Protein AF-A0A1D6M1D5-F1 (afdb_monomer_lite)

Foldseek 3Di:
DDDDDDDDDDDDDDDDDDDDPPLVPPPDPQQPDDADLVRDPVCSSPVPVDVPVVVVVVCVCPCLQVDPAAEDCDDCVVRVSVQVVCCVPRVYDYPDVPQQCCVVVDPPCVPSNDDPDDPDDPPVPVVVVVVVVVVVVVVVVVVVVVD

Organism: Zea mays (NCBI:txid4577)

Secondary structure (DSSP, 8-state):
------------------SSSTTTSSSSSSSSS---TTTS-HHHH-GGG-HHHHHHHHHTTTTGGG-S-EEESS-GGGSHHHHHHHHHHH-EEE----S-GGGTT-TTSTT--S-S--S---HHHHHHHHHHHHHHHHHHHHHHHH-

Sequence (147 aa):
MRRRRRLRGGVGRTAGTAGGERGRAVCTRAVGCRARPDDVPSFAAKPDWCPVFLRASLRQFEGLEDAADVLVNSFHEIEPKEADYMALTWHAKTIGPTLPSFYLDDDCLPLNKTYGFNLFNSIRGAWQWIVQFWQTIHLGCEVKRRT

Radius of gyration: 26.92 Å; chains: 1; bounding box: 34×89×63 Å

Structure (mmCIF, N/CA/C/O backbone):
data_AF-A0A1D6M1D5-F1
#
_entry.id   AF-A0A1D6M1D5-F1
#
loop_
_atom_site.group_PDB
_atom_site.id
_atom_site.type_symbol
_atom_site.label_atom_id
_atom_site.label_alt_id
_atom_site.label_comp_id
_atom_site.label_asym_id
_atom_site.label_entity_id
_atom_site.label_seq_id
_atom_site.pdbx_PDB_ins_code
_atom_site.Cartn_x
_atom_site.Cartn_y
_atom_site.Cartn_z
_atom_site.occupancy
_atom_site.B_iso_or_equiv
_atom_site.auth_seq_id
_atom_site.auth_comp_id
_atom_site.auth_asym_id
_atom_site.auth_atom_id
_atom_site.pdbx_PDB_model_num
ATOM 1 N N . MET A 1 1 ? -12.045 -39.842 -22.064 1.00 38.25 1 MET A N 1
ATOM 2 C CA . MET A 1 1 ? -11.897 -40.376 -23.439 1.00 38.25 1 MET A CA 1
ATOM 3 C C . MET A 1 1 ? -12.751 -39.559 -24.414 1.00 38.25 1 MET A C 1
ATOM 5 O O . MET A 1 1 ? -13.902 -39.897 -24.619 1.00 38.25 1 MET A O 1
ATOM 9 N N . ARG A 1 2 ? -12.226 -38.469 -24.992 1.00 38.31 2 ARG A N 1
ATOM 10 C CA . ARG A 1 2 ? -12.763 -37.805 -26.201 1.00 38.31 2 ARG A CA 1
ATOM 11 C C . ARG A 1 2 ? -11.602 -37.134 -26.950 1.00 38.31 2 ARG A C 1
ATOM 13 O O . ARG A 1 2 ? -10.612 -36.737 -26.346 1.00 38.31 2 ARG A O 1
ATOM 20 N N . ARG A 1 3 ? -11.679 -37.204 -28.278 1.00 34.31 3 ARG A N 1
ATOM 21 C CA . ARG A 1 3 ? -10.569 -37.342 -29.236 1.00 34.31 3 ARG A CA 1
ATOM 22 C C . ARG A 1 3 ? -9.720 -36.079 -29.438 1.00 34.31 3 ARG A C 1
ATOM 24 O O . ARG A 1 3 ? -10.245 -35.000 -29.680 1.00 34.31 3 ARG A O 1
ATOM 31 N N . ARG A 1 4 ? -8.395 -36.281 -29.468 1.00 32.72 4 ARG A N 1
ATOM 32 C CA . ARG A 1 4 ? -7.383 -35.339 -29.973 1.00 32.72 4 ARG A CA 1
ATOM 33 C C . ARG A 1 4 ? -7.493 -35.217 -31.499 1.00 32.72 4 ARG A C 1
ATOM 35 O O . ARG A 1 4 ? -7.467 -36.237 -32.186 1.00 32.72 4 ARG A O 1
ATOM 42 N N . ARG A 1 5 ? -7.520 -33.995 -32.036 1.00 38.00 5 ARG A N 1
ATOM 43 C CA . ARG A 1 5 ? -7.150 -33.728 -33.435 1.00 38.00 5 ARG A CA 1
ATOM 44 C C . ARG A 1 5 ? -5.691 -33.273 -33.466 1.00 38.00 5 ARG A C 1
ATOM 46 O O . ARG A 1 5 ? -5.358 -32.213 -32.952 1.00 38.00 5 ARG A O 1
ATOM 53 N N . ARG A 1 6 ? -4.824 -34.119 -34.031 1.00 31.27 6 ARG A N 1
ATOM 54 C CA . ARG A 1 6 ? -3.475 -33.752 -34.482 1.00 31.27 6 ARG A CA 1
ATOM 55 C C . ARG A 1 6 ? -3.621 -32.946 -35.770 1.00 31.27 6 ARG A C 1
ATOM 57 O O . ARG A 1 6 ? -4.219 -33.450 -36.715 1.00 31.27 6 ARG A O 1
ATOM 64 N N . LEU A 1 7 ? -3.015 -31.768 -35.825 1.00 34.50 7 LEU A N 1
ATOM 65 C CA . LEU A 1 7 ? -2.606 -31.154 -37.083 1.00 34.50 7 LEU A CA 1
ATOM 66 C C . LEU A 1 7 ? -1.078 -31.132 -37.113 1.00 34.50 7 LEU A C 1
ATOM 68 O O . LEU A 1 7 ? -0.419 -30.786 -36.135 1.00 34.50 7 LEU A O 1
ATOM 72 N N . ARG A 1 8 ? -0.549 -31.638 -38.225 1.00 31.14 8 ARG A N 1
ATOM 73 C CA . ARG A 1 8 ? 0.864 -31.794 -38.563 1.00 31.14 8 ARG A CA 1
ATOM 74 C C . ARG A 1 8 ? 1.174 -30.738 -39.627 1.00 31.14 8 ARG A C 1
ATOM 76 O O . ARG A 1 8 ? 0.387 -30.597 -40.556 1.00 31.14 8 ARG A O 1
ATOM 83 N N . GLY A 1 9 ? 2.322 -30.077 -39.513 1.00 30.17 9 GLY A N 1
ATOM 84 C CA . GLY A 1 9 ? 2.856 -29.126 -40.496 1.00 30.17 9 GLY A CA 1
ATOM 85 C C . GLY A 1 9 ? 3.262 -27.826 -39.803 1.00 30.17 9 GLY A C 1
ATOM 86 O O . GLY A 1 9 ? 2.493 -27.299 -39.016 1.00 30.17 9 GLY A O 1
ATOM 87 N N . GLY A 1 10 ? 4.453 -27.270 -39.964 1.00 28.44 10 GLY A N 1
ATOM 88 C CA . GLY A 1 10 ? 5.653 -27.658 -40.692 1.00 28.44 10 GLY A CA 1
ATOM 89 C C . GLY A 1 10 ? 6.796 -26.787 -40.157 1.00 28.44 10 GLY A C 1
ATOM 90 O O . GLY A 1 10 ? 6.562 -25.731 -39.573 1.00 28.44 10 GLY A O 1
ATOM 91 N N . VAL A 1 11 ? 8.026 -27.271 -40.293 1.00 33.47 11 VAL A N 1
ATOM 92 C CA . VAL A 1 11 ? 9.246 -26.583 -39.859 1.00 33.47 11 VAL A CA 1
ATOM 93 C C . VAL A 1 11 ? 9.495 -25.373 -40.759 1.00 33.47 11 VAL A C 1
ATOM 95 O O . VAL A 1 11 ? 9.690 -25.529 -41.959 1.00 33.47 11 VAL A O 1
ATOM 98 N N . GLY A 1 12 ? 9.533 -24.184 -40.161 1.00 28.95 12 GLY A N 1
ATOM 99 C CA . GLY A 1 12 ? 10.074 -22.964 -40.753 1.00 28.95 12 GLY A CA 1
ATOM 100 C C . GLY A 1 12 ? 10.981 -22.291 -39.729 1.00 28.95 12 GLY A C 1
ATOM 101 O O . GLY A 1 12 ? 10.509 -21.766 -38.726 1.00 28.95 12 GLY A O 1
ATOM 102 N N . ARG A 1 13 ? 12.296 -22.370 -39.947 1.00 31.80 13 ARG A N 1
ATOM 103 C CA . ARG A 1 13 ? 13.301 -21.594 -39.215 1.00 31.80 13 ARG A CA 1
ATOM 104 C C . ARG A 1 13 ? 13.291 -20.170 -39.769 1.00 31.80 13 ARG A C 1
ATOM 106 O O . ARG A 1 13 ? 13.661 -19.981 -40.921 1.00 31.80 13 ARG A O 1
ATOM 113 N N . THR A 1 14 ? 12.988 -19.187 -38.931 1.00 31.50 14 THR A N 1
ATOM 114 C CA . THR A 1 14 ? 13.442 -17.805 -39.127 1.00 31.50 14 THR A CA 1
ATOM 115 C C . THR A 1 14 ? 13.993 -17.297 -37.805 1.00 31.50 14 THR A C 1
ATOM 117 O O . THR A 1 14 ? 13.269 -17.174 -36.819 1.00 31.50 14 THR A O 1
ATOM 120 N N . ALA A 1 15 ? 15.305 -17.077 -37.789 1.00 34.84 15 ALA A N 1
ATOM 121 C CA . ALA A 1 15 ? 15.999 -16.360 -36.736 1.00 34.84 15 ALA A CA 1
ATOM 122 C C . ALA A 1 15 ? 15.530 -14.898 -36.727 1.00 34.84 15 ALA A C 1
ATOM 124 O O . ALA A 1 15 ? 15.411 -14.283 -37.784 1.00 34.84 15 ALA A O 1
ATOM 125 N N . GLY A 1 16 ? 15.263 -14.359 -35.541 1.00 28.52 16 GLY A N 1
ATOM 126 C CA . GLY A 1 16 ? 14.823 -12.980 -35.357 1.00 28.52 16 GLY A CA 1
ATOM 127 C C . GLY A 1 16 ? 14.666 -12.666 -33.876 1.00 28.52 16 GLY A C 1
ATOM 128 O O . GLY A 1 16 ? 13.610 -12.898 -33.303 1.00 28.52 16 GLY A O 1
ATOM 129 N N . THR A 1 17 ? 15.783 -12.255 -33.278 1.00 30.52 17 THR A N 1
ATOM 130 C CA . THR A 1 17 ? 15.926 -11.365 -32.112 1.00 30.52 17 THR A CA 1
ATOM 131 C C . THR A 1 17 ? 14.787 -11.343 -31.087 1.00 30.52 17 THR A C 1
ATOM 133 O O . THR A 1 17 ? 13.748 -10.705 -31.239 1.00 30.52 17 THR A O 1
ATOM 136 N N . ALA A 1 18 ? 15.064 -12.028 -29.980 1.00 33.69 18 ALA A N 1
ATOM 137 C CA . ALA A 1 18 ? 14.277 -12.062 -28.767 1.00 33.69 18 ALA A CA 1
ATOM 138 C C . ALA A 1 18 ? 14.275 -10.719 -28.017 1.00 33.69 18 ALA A C 1
ATOM 140 O O . ALA A 1 18 ? 15.286 -10.029 -27.951 1.00 33.69 18 ALA A O 1
ATOM 141 N N . GLY A 1 19 ? 13.149 -10.456 -27.348 1.00 32.38 19 GLY A N 1
ATOM 142 C CA . GLY A 1 19 ? 13.140 -9.832 -26.023 1.00 32.38 19 GLY A CA 1
ATOM 143 C C . GLY A 1 19 ? 13.348 -8.321 -25.980 1.00 32.38 19 GLY A C 1
ATOM 144 O O . GLY A 1 19 ? 14.385 -7.859 -25.530 1.00 32.38 19 GLY A O 1
ATOM 145 N N . GLY A 1 20 ? 12.334 -7.540 -26.356 1.00 33.88 20 GLY A N 1
ATOM 146 C CA . GLY A 1 20 ? 12.353 -6.094 -26.089 1.00 33.88 20 GLY A CA 1
ATOM 147 C C . GLY A 1 20 ? 10.981 -5.434 -25.984 1.00 33.88 20 GLY A C 1
ATOM 148 O O . GLY A 1 20 ? 10.787 -4.527 -25.183 1.00 33.88 20 GLY A O 1
ATOM 149 N N . GLU A 1 21 ? 9.985 -5.909 -26.733 1.00 31.61 21 GLU A N 1
ATOM 150 C CA . GLU A 1 21 ? 8.748 -5.130 -26.911 1.00 31.61 21 GLU A CA 1
ATOM 151 C C . GLU A 1 21 ? 7.589 -5.511 -25.983 1.00 31.61 21 GLU A C 1
ATOM 153 O O . GLU A 1 21 ? 6.643 -4.740 -25.833 1.00 31.61 21 GLU A O 1
ATOM 158 N N . ARG A 1 22 ? 7.656 -6.652 -25.286 1.00 32.88 22 ARG A N 1
ATOM 159 C CA . ARG A 1 22 ? 6.554 -7.088 -24.407 1.00 32.88 22 ARG A CA 1
ATOM 160 C C . ARG A 1 22 ? 6.467 -6.325 -23.081 1.00 32.88 22 ARG A C 1
ATOM 162 O O . ARG A 1 22 ? 5.392 -6.280 -22.496 1.00 32.88 22 ARG A O 1
ATOM 169 N N . GLY A 1 23 ? 7.549 -5.681 -22.638 1.00 34.09 23 GLY A N 1
ATOM 170 C CA . GLY A 1 23 ? 7.569 -4.905 -21.389 1.00 34.09 23 GLY A CA 1
ATOM 171 C C . GLY A 1 23 ? 6.938 -3.512 -21.496 1.00 34.09 23 GLY A C 1
ATOM 172 O O . GLY A 1 23 ? 6.492 -2.965 -20.495 1.00 34.09 23 GLY A O 1
ATOM 173 N N . ARG A 1 24 ? 6.850 -2.935 -22.705 1.00 32.31 24 ARG A N 1
ATOM 174 C CA . ARG A 1 24 ? 6.306 -1.577 -22.912 1.00 32.31 24 ARG A CA 1
ATOM 175 C C . ARG A 1 24 ? 4.779 -1.516 -22.983 1.00 32.31 24 ARG A C 1
ATOM 177 O O . ARG A 1 24 ? 4.209 -0.453 -22.760 1.00 32.31 24 ARG A O 1
ATOM 184 N N . ALA A 1 25 ? 4.119 -2.631 -23.292 1.00 30.56 25 ALA A N 1
ATOM 185 C CA . ALA A 1 25 ? 2.680 -2.657 -23.564 1.00 30.56 25 ALA A CA 1
ATOM 186 C C . ALA A 1 25 ? 1.796 -2.861 -22.318 1.00 30.56 25 ALA A C 1
ATOM 188 O O . ALA A 1 25 ? 0.579 -2.720 -22.413 1.00 30.56 25 ALA A O 1
ATOM 189 N N . VAL A 1 26 ? 2.377 -3.178 -21.155 1.00 43.19 26 VAL A N 1
ATOM 190 C CA . VAL A 1 26 ? 1.607 -3.486 -19.935 1.00 43.19 26 VAL A CA 1
ATOM 191 C C . VAL A 1 26 ? 1.063 -2.221 -19.250 1.00 43.19 26 VAL A C 1
ATOM 193 O O . VAL A 1 26 ? -0.009 -2.266 -18.657 1.00 43.19 26 VAL A O 1
ATOM 196 N N . CYS A 1 27 ? 1.717 -1.062 -19.388 1.00 40.91 27 CYS A N 1
ATOM 197 C CA . CYS A 1 27 ? 1.340 0.135 -18.621 1.00 40.91 27 CYS A CA 1
ATOM 198 C C . CYS A 1 27 ? 0.162 0.953 -19.179 1.00 40.91 27 CYS A C 1
ATOM 200 O O . CYS A 1 27 ? -0.347 1.818 -18.477 1.00 40.91 27 CYS A O 1
ATOM 202 N N . THR A 1 28 ? -0.276 0.756 -20.427 1.00 37.66 28 THR A N 1
ATOM 203 C CA . THR A 1 28 ? -1.123 1.771 -21.093 1.00 37.66 28 THR A CA 1
ATOM 204 C C . THR A 1 28 ? -2.630 1.532 -21.028 1.00 37.66 28 THR A C 1
ATOM 206 O O . THR A 1 28 ? -3.375 2.430 -21.411 1.00 37.66 28 THR A O 1
ATOM 209 N N . ARG A 1 29 ? -3.114 0.364 -20.579 1.00 41.03 29 ARG A N 1
ATOM 210 C CA . ARG A 1 29 ? -4.525 -0.017 -20.809 1.00 41.03 29 ARG A CA 1
ATOM 211 C C . ARG A 1 29 ? -5.426 -0.135 -19.575 1.00 41.03 29 ARG A C 1
ATOM 213 O O . ARG A 1 29 ? -6.633 -0.180 -19.767 1.00 41.03 29 ARG A O 1
ATOM 220 N N . ALA A 1 30 ? -4.883 -0.138 -18.355 1.00 48.38 30 ALA A N 1
ATOM 221 C CA . ALA A 1 30 ? -5.681 -0.341 -17.135 1.00 48.38 30 ALA A CA 1
ATOM 222 C C . ALA A 1 30 ? -6.035 0.956 -16.377 1.00 48.38 30 ALA A C 1
ATOM 224 O O . ALA A 1 30 ? -7.093 1.040 -15.771 1.00 48.38 30 ALA A O 1
ATOM 225 N N . VAL A 1 31 ? -5.189 1.989 -16.447 1.00 55.84 31 VAL A N 1
ATOM 226 C CA . VAL A 1 31 ? -5.213 3.103 -15.474 1.00 55.84 31 VAL A CA 1
ATOM 227 C C . VAL A 1 31 ? -5.851 4.398 -16.016 1.00 55.84 31 VAL A C 1
ATOM 229 O O . VAL A 1 31 ? -6.182 5.319 -15.280 1.00 55.84 31 VAL A O 1
ATOM 232 N N . GLY A 1 32 ? -6.107 4.507 -17.323 1.00 56.88 32 GLY A N 1
ATOM 233 C CA . GLY A 1 32 ? -6.754 5.688 -17.926 1.00 56.88 32 GLY A CA 1
ATOM 234 C C . GLY A 1 32 ? -5.917 6.982 -17.918 1.00 56.88 32 GLY A C 1
ATOM 235 O O . GLY A 1 32 ? -6.194 7.876 -18.715 1.00 56.88 32 GLY A O 1
ATOM 236 N N . CYS A 1 33 ? -4.864 7.063 -17.104 1.00 61.38 33 CYS A N 1
ATOM 237 C CA . CYS A 1 33 ? -3.853 8.115 -17.121 1.00 61.38 33 CYS A CA 1
ATOM 238 C C . CYS A 1 33 ? -2.607 7.627 -17.875 1.00 61.38 33 CYS A C 1
ATOM 240 O O . CYS A 1 33 ? -2.066 6.555 -17.601 1.00 61.38 33 CYS A O 1
ATOM 242 N N . ARG A 1 34 ? -2.136 8.408 -18.854 1.00 76.25 34 ARG A N 1
ATOM 243 C CA . ARG A 1 34 ? -0.895 8.106 -19.580 1.00 76.25 34 ARG A CA 1
ATOM 244 C C . ARG A 1 34 ? 0.299 8.516 -18.719 1.00 76.25 34 ARG A C 1
ATOM 246 O O . ARG A 1 34 ? 0.662 9.687 -18.724 1.00 76.25 34 ARG A O 1
ATOM 253 N N . ALA A 1 35 ? 0.920 7.551 -18.049 1.00 78.50 35 ALA A N 1
ATOM 254 C CA . ALA A 1 35 ? 2.154 7.785 -17.307 1.00 78.50 35 ALA A CA 1
ATOM 255 C C . ALA A 1 35 ? 3.304 8.181 -18.255 1.00 78.50 35 ALA A C 1
ATOM 257 O O . ALA A 1 35 ? 3.569 7.511 -19.262 1.00 78.50 35 ALA A O 1
ATOM 258 N N . ARG A 1 36 ? 3.979 9.290 -17.951 1.00 85.94 36 ARG A N 1
ATOM 259 C CA . ARG A 1 36 ? 5.255 9.696 -18.553 1.00 85.94 36 ARG A CA 1
ATOM 260 C C . ARG A 1 36 ? 6.406 8.898 -17.927 1.00 85.94 36 ARG A C 1
ATOM 262 O O . ARG A 1 36 ? 6.223 8.285 -16.879 1.00 85.94 36 ARG A O 1
ATOM 269 N N . PRO A 1 37 ? 7.610 8.919 -18.526 1.00 81.12 37 PRO A N 1
ATOM 270 C CA . PRO A 1 37 ? 8.789 8.301 -17.917 1.00 81.12 37 PRO A CA 1
ATOM 271 C C . PRO A 1 37 ? 9.093 8.796 -16.495 1.00 81.12 37 PRO A C 1
ATOM 273 O O . PRO A 1 37 ? 9.641 8.035 -15.708 1.00 81.12 37 PRO A O 1
ATOM 276 N N . ASP A 1 38 ? 8.710 10.033 -16.171 1.00 87.75 38 ASP A N 1
ATOM 277 C CA . ASP A 1 38 ? 8.881 10.612 -14.833 1.00 87.75 38 ASP A CA 1
ATOM 278 C C . ASP A 1 38 ? 7.729 10.265 -13.867 1.00 87.75 38 ASP A C 1
ATOM 280 O O . ASP A 1 38 ? 7.867 10.462 -12.664 1.00 87.75 38 ASP A O 1
ATOM 284 N N . ASP A 1 39 ? 6.617 9.718 -14.376 1.00 89.44 39 ASP A N 1
ATOM 285 C CA . ASP A 1 39 ? 5.436 9.344 -13.580 1.00 89.44 39 ASP A CA 1
ATOM 286 C C . ASP A 1 39 ? 5.452 7.859 -13.168 1.00 89.44 39 ASP A C 1
ATOM 288 O O . ASP A 1 39 ? 4.621 7.418 -12.375 1.00 89.44 39 ASP A O 1
ATOM 292 N N . VAL A 1 40 ? 6.360 7.054 -13.732 1.00 89.62 40 VAL A N 1
ATOM 293 C CA . VAL A 1 40 ? 6.511 5.634 -13.378 1.00 89.62 40 VAL A CA 1
ATOM 294 C C . VAL A 1 40 ? 7.548 5.462 -12.265 1.00 89.62 40 VAL A C 1
ATOM 296 O O . VAL A 1 40 ? 8.430 6.309 -12.107 1.00 89.62 40 VAL A O 1
ATOM 299 N N . PRO A 1 41 ? 7.518 4.346 -11.511 1.00 88.81 41 PRO A N 1
ATOM 300 C CA . PRO A 1 41 ? 8.550 4.066 -10.522 1.00 88.81 41 PRO A CA 1
ATOM 301 C C . PRO A 1 41 ? 9.955 4.187 -11.124 1.00 88.81 41 PRO A C 1
ATOM 303 O O . PRO A 1 41 ? 10.224 3.686 -12.217 1.00 88.81 41 PRO A O 1
ATOM 306 N N . SER A 1 42 ? 10.875 4.821 -10.401 1.00 88.50 42 SER A N 1
ATOM 307 C CA . SER A 1 42 ? 12.237 5.107 -10.877 1.00 88.50 42 SER A CA 1
ATOM 308 C C . SER A 1 42 ? 12.997 3.855 -11.326 1.00 88.50 42 SER A C 1
ATOM 310 O O . SER A 1 42 ? 13.708 3.885 -12.330 1.00 88.50 42 SER A O 1
ATOM 312 N N . PHE A 1 43 ? 12.789 2.728 -10.640 1.00 87.56 43 PHE A N 1
ATOM 313 C CA . PHE A 1 43 ? 13.345 1.425 -11.014 1.00 87.56 43 PHE A CA 1
ATOM 314 C C . PHE A 1 43 ? 12.686 0.801 -12.259 1.00 87.56 43 PHE A C 1
ATOM 316 O O . PHE A 1 43 ? 13.284 -0.067 -12.884 1.00 87.56 43 PHE A O 1
ATOM 323 N N . ALA A 1 44 ? 11.486 1.239 -12.652 1.00 83.88 44 ALA A N 1
ATOM 324 C CA . ALA A 1 44 ? 10.855 0.866 -13.920 1.00 83.88 44 ALA A CA 1
ATOM 325 C C . ALA A 1 44 ? 11.318 1.775 -15.074 1.00 83.88 44 ALA A C 1
ATOM 327 O O . ALA A 1 44 ? 11.533 1.291 -16.184 1.00 83.88 44 ALA A O 1
ATOM 328 N N . ALA A 1 45 ? 11.526 3.073 -14.815 1.00 88.44 45 ALA A N 1
ATOM 329 C CA . ALA A 1 45 ? 12.094 4.009 -15.791 1.00 88.44 45 ALA A CA 1
ATOM 330 C C . ALA A 1 45 ? 13.571 3.712 -16.105 1.00 88.44 45 ALA A C 1
ATOM 332 O O . ALA A 1 45 ? 14.001 3.845 -17.252 1.00 88.44 45 ALA A O 1
ATOM 333 N N . LYS A 1 46 ? 14.353 3.323 -15.088 1.00 88.94 46 LYS A N 1
ATOM 334 C CA . LYS A 1 46 ? 15.786 2.999 -15.182 1.00 88.94 46 LYS A CA 1
ATOM 335 C C . LYS A 1 46 ? 16.098 1.687 -14.443 1.00 88.94 46 LYS A C 1
ATOM 337 O O . LYS A 1 46 ? 16.580 1.729 -13.309 1.00 88.94 46 LYS A O 1
ATOM 342 N N . PRO A 1 47 ? 15.867 0.526 -15.081 1.00 84.00 47 PRO A N 1
ATOM 343 C CA . PRO A 1 47 ? 16.096 -0.795 -14.48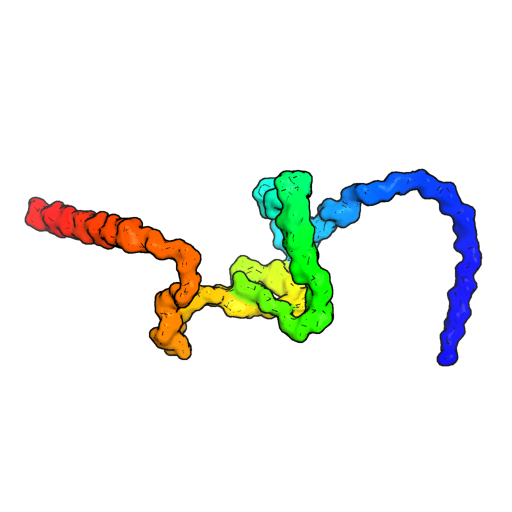2 1.00 84.00 47 PRO A CA 1
ATOM 344 C C . PRO A 1 47 ? 17.511 -1.016 -13.939 1.00 84.00 47 PRO A C 1
ATOM 346 O O . PRO A 1 47 ? 17.686 -1.610 -12.876 1.00 84.00 47 PRO A O 1
ATOM 349 N N . ASP A 1 48 ? 18.516 -0.485 -14.638 1.00 89.00 48 ASP A N 1
ATOM 350 C CA . ASP A 1 48 ? 19.928 -0.676 -14.292 1.00 89.00 48 ASP A CA 1
ATOM 351 C C . ASP A 1 48 ? 20.357 0.113 -13.046 1.00 89.00 48 ASP A C 1
ATOM 353 O O . ASP A 1 48 ? 21.369 -0.210 -12.428 1.00 89.00 48 ASP A O 1
ATOM 357 N N . TRP A 1 49 ? 19.596 1.140 -12.649 1.00 88.75 49 TRP A N 1
ATOM 358 C CA . TRP A 1 49 ? 19.950 1.994 -11.511 1.00 88.75 49 TRP A CA 1
ATOM 359 C C . TRP A 1 49 ? 19.851 1.253 -10.174 1.00 88.75 49 TRP A C 1
ATOM 361 O O . TRP A 1 49 ? 20.696 1.441 -9.300 1.00 88.75 49 TRP A O 1
ATOM 371 N N . CYS A 1 50 ? 18.842 0.392 -10.012 1.00 87.81 50 CYS A N 1
ATOM 372 C CA . CYS A 1 50 ? 18.766 -0.491 -8.856 1.00 87.81 50 CYS A CA 1
ATOM 373 C C . CYS A 1 50 ? 18.064 -1.822 -9.181 1.00 87.81 50 CYS A C 1
ATOM 375 O O . CYS A 1 50 ? 16.864 -1.985 -8.920 1.00 87.81 50 CYS A O 1
ATOM 377 N N . PRO A 1 51 ? 18.808 -2.815 -9.697 1.00 90.75 51 PRO A N 1
ATOM 378 C CA . PRO A 1 51 ? 18.235 -4.095 -10.108 1.00 90.75 51 PRO A CA 1
ATOM 379 C C . PRO A 1 51 ? 17.688 -4.908 -8.927 1.00 90.75 51 PRO A C 1
ATOM 381 O O . PRO A 1 51 ? 16.760 -5.697 -9.099 1.00 90.75 51 PRO A O 1
ATOM 384 N N . VAL A 1 52 ? 18.231 -4.710 -7.719 1.00 93.56 52 VAL A N 1
ATOM 385 C CA . VAL A 1 52 ? 17.765 -5.398 -6.504 1.00 93.56 52 VAL A CA 1
ATOM 386 C C . VAL A 1 52 ? 16.355 -4.943 -6.128 1.00 93.56 52 VAL A C 1
ATOM 388 O O . VAL A 1 52 ? 15.501 -5.796 -5.896 1.00 93.56 52 VAL A O 1
ATOM 391 N N . PHE A 1 53 ? 16.083 -3.631 -6.132 1.00 91.00 53 PHE A N 1
ATOM 392 C CA . PHE A 1 53 ? 14.735 -3.120 -5.865 1.00 91.00 53 PHE A CA 1
ATOM 393 C C . PHE A 1 53 ? 13.756 -3.502 -6.971 1.00 91.00 53 PHE A C 1
ATOM 395 O O . PHE A 1 53 ? 12.671 -3.975 -6.655 1.00 91.00 53 PHE A O 1
ATOM 402 N N . LEU A 1 54 ? 14.142 -3.399 -8.250 1.00 93.12 54 LEU A N 1
ATOM 403 C CA . LEU A 1 54 ? 13.282 -3.851 -9.350 1.00 93.12 54 LEU A CA 1
ATOM 404 C C . LEU A 1 54 ? 12.888 -5.326 -9.182 1.00 93.12 54 LEU A C 1
ATOM 406 O O . LEU A 1 54 ? 11.711 -5.673 -9.268 1.00 93.12 54 LEU A O 1
ATOM 410 N N . ARG A 1 55 ? 13.867 -6.194 -8.905 1.00 94.31 55 ARG A N 1
ATOM 411 C CA . ARG A 1 55 ? 13.623 -7.621 -8.681 1.00 94.31 55 ARG A CA 1
ATOM 412 C C . ARG A 1 55 ? 12.725 -7.856 -7.470 1.00 94.31 55 ARG A C 1
ATOM 414 O O . ARG A 1 55 ? 11.819 -8.675 -7.564 1.00 94.31 55 ARG A O 1
ATOM 421 N N . ALA A 1 56 ? 12.970 -7.173 -6.353 1.00 94.12 56 ALA A N 1
ATOM 422 C CA . ALA A 1 56 ? 12.150 -7.307 -5.152 1.00 94.12 56 ALA A CA 1
ATOM 423 C C . ALA A 1 56 ? 10.693 -6.890 -5.411 1.00 94.12 56 ALA A C 1
ATOM 425 O O . ALA A 1 56 ? 9.790 -7.641 -5.058 1.00 94.12 56 ALA A O 1
ATOM 426 N N . SER A 1 57 ? 10.467 -5.763 -6.095 1.00 93.38 57 SER A N 1
ATOM 427 C CA . SER A 1 57 ? 9.128 -5.267 -6.436 1.00 93.38 57 SER A CA 1
ATOM 428 C C . SER A 1 57 ? 8.366 -6.220 -7.359 1.00 93.38 57 SER A C 1
ATOM 430 O O . SER A 1 57 ? 7.191 -6.480 -7.138 1.00 93.38 57 SER A O 1
ATOM 432 N N . LEU A 1 58 ? 9.022 -6.791 -8.376 1.00 93.75 58 LEU A N 1
ATOM 433 C CA . LEU A 1 58 ? 8.372 -7.755 -9.275 1.00 93.75 58 LEU A CA 1
ATOM 434 C C . LEU A 1 58 ? 8.029 -9.073 -8.568 1.00 93.75 58 LEU A C 1
ATOM 436 O O . LEU A 1 58 ? 6.995 -9.673 -8.848 1.00 93.75 58 LEU A O 1
ATOM 440 N N . ARG A 1 59 ? 8.872 -9.503 -7.625 1.00 96.06 59 ARG A N 1
ATOM 441 C CA . ARG A 1 59 ? 8.671 -10.738 -6.857 1.00 96.06 59 ARG A CA 1
ATOM 442 C C . ARG A 1 5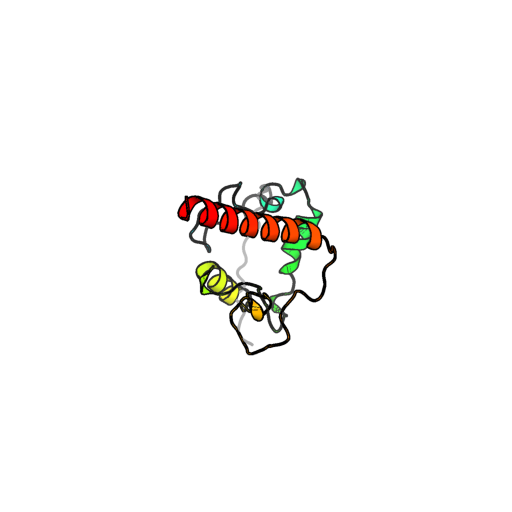9 ? 7.504 -10.690 -5.880 1.00 96.06 59 ARG A C 1
ATOM 444 O O . ARG A 1 59 ? 7.055 -11.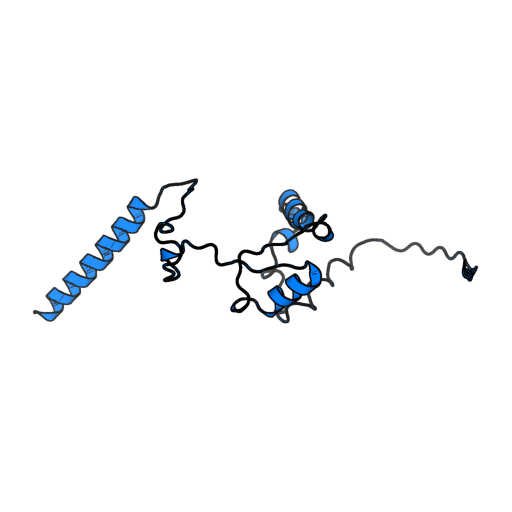746 -5.461 1.00 96.06 59 ARG A O 1
ATOM 451 N N . GLN A 1 60 ? 6.988 -9.507 -5.546 1.00 95.00 60 GLN A N 1
ATOM 452 C CA . GLN A 1 60 ? 5.786 -9.378 -4.712 1.00 95.00 60 GLN A CA 1
ATOM 453 C C . GLN A 1 60 ? 4.549 -10.035 -5.344 1.00 95.00 60 GLN A C 1
ATOM 455 O O . GLN A 1 60 ? 3.622 -10.388 -4.626 1.00 95.00 60 GLN A O 1
ATOM 460 N N . PHE A 1 61 ? 4.543 -10.210 -6.669 1.00 94.75 61 PHE A N 1
ATOM 461 C CA . PHE A 1 61 ? 3.445 -10.833 -7.409 1.00 94.75 61 PHE A CA 1
ATOM 462 C C . PHE A 1 61 ? 3.645 -12.340 -7.646 1.00 94.75 61 PHE A C 1
ATOM 464 O O . PHE A 1 61 ? 2.744 -12.985 -8.174 1.00 94.75 61 PHE A O 1
ATOM 471 N N . GLU A 1 62 ? 4.809 -12.909 -7.307 1.00 95.00 62 GLU A N 1
ATOM 472 C CA . GLU A 1 62 ? 5.055 -14.350 -7.451 1.00 95.00 62 GLU A CA 1
ATOM 473 C C . GLU A 1 62 ? 4.262 -15.121 -6.377 1.00 95.00 62 GLU A C 1
ATOM 475 O O . GLU A 1 62 ? 4.476 -14.904 -5.185 1.00 95.00 62 GLU A O 1
ATOM 480 N N . GLY A 1 63 ? 3.369 -16.032 -6.788 1.00 93.62 63 GLY A N 1
ATOM 481 C CA . GLY A 1 63 ? 2.568 -16.860 -5.874 1.00 93.62 63 GLY A CA 1
ATOM 482 C C . GLY A 1 63 ? 1.372 -16.136 -5.252 1.00 93.62 63 GLY A C 1
ATOM 483 O O . GLY A 1 63 ? 0.795 -16.615 -4.276 1.00 93.62 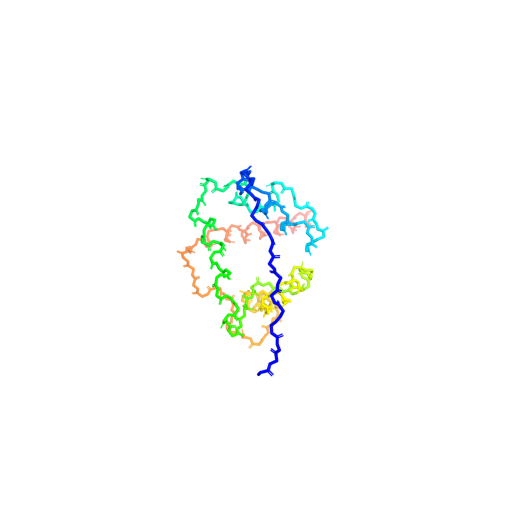63 GLY A O 1
ATOM 484 N N . LEU A 1 64 ? 0.996 -14.977 -5.795 1.00 93.94 64 LEU A N 1
ATOM 485 C CA . LEU A 1 64 ? -0.141 -14.200 -5.309 1.00 93.94 64 LEU A CA 1
ATOM 486 C C . LEU A 1 64 ? -1.480 -14.909 -5.587 1.00 93.94 64 LEU A C 1
ATOM 488 O O . LEU A 1 64 ? -2.441 -14.729 -4.850 1.00 93.94 64 LEU A O 1
ATOM 492 N N . GLU A 1 65 ? -1.519 -15.755 -6.616 1.00 90.38 65 GLU A N 1
ATOM 493 C CA . GLU A 1 65 ? -2.639 -16.624 -6.983 1.00 90.38 65 GLU A CA 1
ATOM 494 C C . GLU A 1 65 ? -2.944 -17.725 -5.956 1.00 90.38 65 GLU A C 1
ATOM 496 O O . GLU A 1 65 ? -4.080 -18.190 -5.884 1.00 90.38 65 GLU A O 1
ATOM 501 N N . ASP A 1 66 ? -1.944 -18.124 -5.165 1.00 94.94 66 ASP A N 1
ATOM 502 C CA . ASP A 1 66 ? -2.072 -19.149 -4.124 1.00 94.94 66 ASP A CA 1
ATOM 503 C C . ASP A 1 66 ? -2.398 -18.534 -2.748 1.00 94.94 66 ASP A C 1
ATOM 505 O O . ASP A 1 66 ? -2.677 -19.253 -1.783 1.00 94.94 66 ASP A O 1
ATOM 509 N N . ALA A 1 67 ? -2.348 -17.202 -2.628 1.00 95.12 67 ALA A N 1
ATOM 510 C CA . ALA A 1 67 ? -2.658 -16.500 -1.392 1.00 95.12 67 ALA A CA 1
ATOM 511 C C . ALA A 1 67 ? -4.167 -16.535 -1.105 1.00 95.12 67 ALA A C 1
ATOM 513 O O . ALA A 1 67 ? -4.993 -16.339 -1.993 1.00 95.12 67 ALA A O 1
ATOM 514 N N . ALA A 1 68 ? -4.536 -16.735 0.164 1.00 96.31 68 ALA A N 1
ATOM 515 C CA . ALA A 1 68 ? -5.940 -16.690 0.580 1.00 96.31 68 ALA A CA 1
ATOM 516 C C . ALA A 1 68 ? -6.549 -15.289 0.412 1.00 96.31 68 ALA A C 1
ATOM 518 O O . ALA A 1 68 ? -7.689 -15.151 -0.026 1.00 96.31 68 ALA A O 1
ATOM 519 N N . ASP A 1 69 ? -5.774 -14.259 0.755 1.00 95.56 69 ASP A N 1
ATOM 520 C CA . ASP A 1 69 ? -6.177 -12.863 0.687 1.00 95.56 69 ASP A CA 1
ATOM 521 C C . ASP A 1 69 ? -4.985 -11.987 0.303 1.00 95.56 69 ASP A C 1
ATOM 523 O O . ASP A 1 69 ? -3.870 -12.172 0.799 1.00 95.56 69 ASP A O 1
ATOM 527 N N . VAL A 1 70 ? -5.244 -10.985 -0.535 1.00 97.31 70 VAL A N 1
ATOM 528 C CA . VAL A 1 70 ? -4.270 -9.961 -0.918 1.00 97.31 70 VAL A CA 1
ATOM 529 C C . VAL A 1 70 ? -4.733 -8.635 -0.342 1.00 97.31 70 VAL A C 1
ATOM 531 O O . VAL A 1 70 ? -5.819 -8.163 -0.666 1.00 97.31 70 VAL A O 1
ATOM 534 N N . LEU A 1 71 ? -3.932 -8.034 0.534 1.00 97.44 71 LEU A N 1
ATOM 535 C CA . LEU A 1 71 ? -4.311 -6.819 1.255 1.00 97.44 71 LEU A CA 1
ATOM 536 C C . LEU A 1 71 ? -3.503 -5.626 0.753 1.00 97.44 71 LEU A C 1
ATOM 538 O O . LEU A 1 71 ? -2.282 -5.702 0.620 1.00 97.44 71 LEU A O 1
ATOM 542 N N . VAL A 1 72 ? -4.188 -4.512 0.512 1.00 97.38 72 VAL A N 1
ATOM 543 C CA . VAL A 1 72 ? -3.582 -3.266 0.039 1.00 97.38 72 VAL A CA 1
ATOM 544 C C . VAL A 1 72 ? -3.902 -2.154 1.027 1.00 97.38 72 VAL A C 1
ATOM 546 O O . VAL A 1 72 ? -5.064 -1.920 1.365 1.00 97.38 72 VAL A O 1
ATOM 549 N N . ASN A 1 73 ? -2.868 -1.448 1.482 1.00 97.19 73 ASN A N 1
ATOM 550 C CA . ASN A 1 73 ? -3.020 -0.258 2.314 1.00 97.19 73 ASN A CA 1
ATOM 551 C C . ASN A 1 73 ? -3.368 0.962 1.447 1.00 97.19 73 ASN A C 1
ATOM 553 O O . ASN A 1 73 ? -2.531 1.818 1.181 1.00 97.19 73 ASN A O 1
ATOM 557 N N . SER A 1 74 ? -4.605 0.978 0.970 1.00 95.88 74 SER A N 1
ATOM 558 C CA . SER A 1 74 ? -5.272 2.082 0.280 1.00 95.88 74 SER A CA 1
ATOM 559 C C . SER A 1 74 ? -6.772 1.965 0.585 1.00 95.88 74 SER A C 1
ATOM 561 O O . SER A 1 74 ? -7.181 1.035 1.288 1.00 95.88 74 SER A O 1
ATOM 563 N N . PHE A 1 75 ? -7.595 2.872 0.076 1.00 95.81 75 PHE A N 1
ATOM 564 C CA . PHE A 1 75 ? -9.055 2.771 0.120 1.00 95.81 75 PHE A CA 1
ATOM 565 C C . PHE A 1 75 ? -9.624 3.065 -1.265 1.00 95.81 75 PHE A C 1
ATOM 567 O O . PHE A 1 75 ? -9.081 3.878 -2.002 1.00 95.81 75 PHE A O 1
ATOM 574 N N . HIS A 1 76 ? -10.703 2.379 -1.636 1.00 96.56 76 HIS A N 1
ATOM 575 C CA . HIS A 1 76 ? -11.206 2.355 -3.016 1.00 96.56 76 HIS A CA 1
ATOM 576 C C . HIS A 1 76 ? -11.447 3.746 -3.621 1.00 96.56 76 HIS A C 1
ATOM 578 O O . HIS A 1 76 ? -11.069 3.994 -4.761 1.00 96.56 76 HIS A O 1
ATOM 584 N N . GLU A 1 77 ? -12.010 4.672 -2.843 1.00 95.81 77 GLU A N 1
ATOM 585 C CA . GLU A 1 77 ? -12.438 5.989 -3.332 1.00 95.81 77 GLU A CA 1
ATOM 586 C C . GLU A 1 77 ? -11.288 6.869 -3.854 1.00 95.81 77 GLU A C 1
ATOM 588 O O . GLU A 1 77 ? -11.535 7.754 -4.675 1.00 95.81 77 GLU A O 1
ATOM 593 N N . ILE A 1 78 ? -10.040 6.636 -3.423 1.00 95.50 78 ILE A N 1
ATOM 594 C CA . ILE A 1 78 ? -8.883 7.419 -3.889 1.00 95.50 78 ILE A CA 1
ATOM 595 C C . ILE A 1 78 ? -8.345 6.936 -5.242 1.00 95.50 78 ILE A C 1
ATOM 597 O O . ILE A 1 78 ? -7.818 7.732 -6.018 1.00 95.50 78 ILE A O 1
ATOM 601 N N . GLU A 1 79 ? -8.505 5.646 -5.539 1.00 93.50 79 GLU A N 1
ATOM 602 C CA . GLU A 1 79 ? -7.889 4.946 -6.672 1.00 93.50 79 GLU A CA 1
ATOM 603 C C . GLU A 1 79 ? -8.867 3.916 -7.271 1.00 93.50 79 GLU A C 1
ATOM 605 O O . GLU A 1 79 ? -8.563 2.724 -7.330 1.00 93.50 79 GLU A O 1
ATOM 610 N N . PRO A 1 80 ? -10.080 4.317 -7.698 1.00 94.69 80 PRO A N 1
ATOM 611 C CA . PRO A 1 80 ? -11.143 3.361 -8.005 1.00 94.69 80 PRO A CA 1
ATOM 612 C C . PRO A 1 80 ? -10.803 2.453 -9.193 1.00 94.69 80 PRO A C 1
ATOM 614 O O . PRO A 1 80 ? -11.101 1.262 -9.171 1.00 94.69 80 PRO A O 1
ATOM 617 N N . LYS A 1 81 ? -10.136 2.978 -10.230 1.00 95.25 81 LYS A N 1
ATOM 618 C CA . LYS A 1 81 ? -9.792 2.193 -11.430 1.00 95.25 81 LYS A CA 1
ATOM 619 C C . LYS A 1 81 ? -8.702 1.171 -11.135 1.00 95.25 81 LYS A C 1
ATOM 621 O O . LYS A 1 81 ? -8.754 0.038 -11.609 1.00 95.25 81 LYS A O 1
ATOM 626 N N . GLU A 1 82 ? -7.700 1.593 -10.382 1.00 94.19 82 GLU A N 1
ATOM 627 C CA . GLU A 1 82 ? -6.564 0.791 -9.969 1.00 94.19 82 GLU A CA 1
ATOM 628 C C . GLU A 1 82 ? -7.019 -0.274 -8.972 1.00 94.19 82 GLU A C 1
ATOM 630 O O . GLU A 1 82 ? -6.694 -1.445 -9.153 1.00 94.19 82 GLU A O 1
ATOM 635 N N . ALA A 1 83 ? -7.839 0.099 -7.986 1.00 95.62 83 ALA A N 1
ATOM 636 C CA . ALA A 1 83 ? -8.420 -0.816 -7.013 1.00 95.62 83 ALA A CA 1
ATOM 637 C C . ALA A 1 83 ? -9.295 -1.880 -7.689 1.00 95.62 83 ALA A C 1
ATOM 639 O O . ALA A 1 83 ? -9.114 -3.067 -7.415 1.00 95.62 83 ALA A O 1
ATOM 640 N N . ASP A 1 84 ? -10.170 -1.495 -8.624 1.00 96.69 84 ASP A N 1
ATOM 641 C CA . ASP A 1 84 ? -10.993 -2.442 -9.387 1.00 96.69 84 ASP A CA 1
ATOM 642 C C . ASP A 1 84 ? -10.121 -3.408 -10.202 1.00 96.69 84 ASP A C 1
ATOM 644 O O . ASP A 1 84 ? -10.340 -4.621 -10.197 1.00 96.69 84 ASP A O 1
ATOM 648 N N . TYR A 1 85 ? -9.084 -2.895 -10.870 1.00 95.62 85 TYR A N 1
ATOM 649 C CA . TYR A 1 85 ? -8.140 -3.727 -11.612 1.00 95.62 85 TYR A CA 1
ATOM 650 C C . TYR A 1 85 ? -7.393 -4.707 -10.696 1.00 95.62 85 TYR A C 1
ATOM 652 O O . TYR A 1 85 ? -7.249 -5.884 -11.037 1.00 95.62 85 TYR A O 1
ATOM 660 N N . MET A 1 86 ? -6.939 -4.252 -9.526 1.00 95.12 86 MET A N 1
ATOM 661 C CA . MET A 1 86 ? -6.258 -5.086 -8.537 1.00 95.12 86 MET A CA 1
ATOM 662 C C . MET A 1 86 ? -7.182 -6.163 -7.961 1.00 95.12 86 MET A C 1
ATOM 664 O O . MET A 1 86 ? -6.766 -7.313 -7.809 1.00 95.12 86 MET A O 1
ATOM 668 N N . ALA A 1 87 ? -8.440 -5.818 -7.686 1.00 95.31 87 ALA A N 1
ATOM 669 C CA . ALA A 1 87 ? -9.455 -6.752 -7.217 1.00 95.31 87 ALA A CA 1
ATOM 670 C C . ALA A 1 87 ? -9.761 -7.830 -8.269 1.00 95.31 87 ALA A C 1
ATOM 672 O O . ALA A 1 87 ? -9.848 -9.010 -7.932 1.00 95.31 87 ALA A O 1
ATOM 673 N N . LEU A 1 88 ? -9.865 -7.458 -9.550 1.00 95.56 88 LEU A N 1
ATOM 674 C CA . LEU A 1 88 ? -10.077 -8.417 -10.640 1.00 95.56 88 LEU A CA 1
ATOM 675 C C . LEU A 1 88 ? -8.856 -9.300 -10.918 1.00 95.56 88 LEU A C 1
ATOM 677 O O . LEU A 1 88 ? -9.020 -10.473 -11.242 1.00 95.56 88 LEU A O 1
ATOM 681 N N . THR A 1 89 ? -7.649 -8.740 -10.847 1.00 94.12 89 THR A N 1
ATOM 682 C CA . THR A 1 89 ? -6.424 -9.442 -11.266 1.00 94.12 89 THR A CA 1
ATOM 683 C C . THR A 1 89 ? -5.863 -10.330 -10.160 1.00 94.12 89 THR A C 1
ATOM 685 O O . THR A 1 89 ? -5.363 -11.416 -10.442 1.00 94.12 89 THR A O 1
ATOM 688 N N . TRP A 1 90 ? -5.940 -9.872 -8.909 1.00 95.19 90 TRP A N 1
ATOM 689 C CA . TRP A 1 90 ? -5.254 -10.483 -7.767 1.00 95.19 90 TRP A CA 1
ATOM 690 C C . TRP A 1 90 ? -6.168 -10.724 -6.564 1.00 95.19 90 TRP A C 1
ATOM 692 O O . TRP A 1 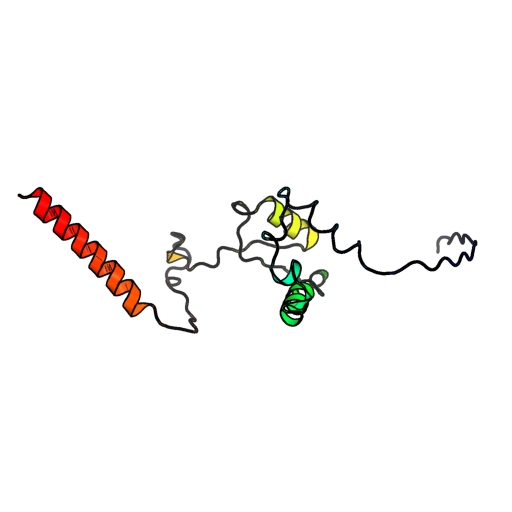90 ? -5.670 -10.999 -5.479 1.00 95.19 90 TRP A O 1
ATOM 702 N N . HIS A 1 91 ? -7.490 -10.575 -6.714 1.00 95.44 91 HIS A N 1
ATOM 703 C CA . HIS A 1 91 ? -8.443 -10.659 -5.598 1.00 95.44 91 HIS A CA 1
ATOM 704 C C . HIS A 1 91 ? -8.082 -9.730 -4.423 1.00 95.44 91 HIS A C 1
ATOM 706 O O . HIS A 1 91 ? -8.367 -10.025 -3.261 1.00 95.44 91 HIS A O 1
ATOM 712 N N . ALA A 1 92 ? -7.447 -8.596 -4.736 1.00 96.56 92 ALA A N 1
ATOM 713 C CA . ALA A 1 92 ? -6.972 -7.642 -3.749 1.00 96.56 92 ALA A CA 1
ATOM 714 C C . ALA A 1 92 ? -8.115 -6.921 -3.027 1.00 96.56 92 ALA A C 1
ATOM 716 O O . ALA A 1 92 ? -9.129 -6.562 -3.624 1.00 96.56 92 ALA A O 1
ATOM 717 N N . LYS A 1 93 ? -7.910 -6.678 -1.731 1.00 97.38 93 LYS A N 1
ATOM 718 C CA . LYS A 1 93 ? -8.826 -5.992 -0.822 1.00 97.38 93 LYS A CA 1
ATOM 719 C C . LYS A 1 93 ? -8.126 -4.775 -0.231 1.00 97.38 93 LYS A C 1
ATOM 721 O O . LYS A 1 93 ? -7.080 -4.889 0.410 1.00 97.38 93 LYS A O 1
ATOM 726 N N . THR A 1 94 ? -8.713 -3.604 -0.435 1.00 97.62 94 THR A N 1
ATOM 727 C CA . THR A 1 94 ? -8.273 -2.362 0.202 1.00 97.62 94 THR A CA 1
ATOM 728 C C . THR A 1 94 ? -8.707 -2.358 1.668 1.00 97.62 94 THR A C 1
ATOM 730 O O . THR A 1 94 ? -9.899 -2.472 1.944 1.00 97.62 94 THR A O 1
ATOM 733 N N . ILE A 1 95 ? -7.756 -2.245 2.596 1.00 96.88 95 ILE A N 1
ATOM 734 C CA . ILE A 1 95 ? -8.000 -2.257 4.056 1.00 96.88 95 ILE A CA 1
ATOM 735 C C . ILE A 1 95 ? -7.594 -0.949 4.746 1.00 96.88 95 ILE A C 1
ATOM 737 O O . ILE A 1 95 ? -7.532 -0.877 5.972 1.00 96.88 95 ILE A O 1
ATOM 741 N N . GLY A 1 96 ? -7.205 0.047 3.958 1.00 95.25 96 GLY A N 1
ATOM 742 C CA . GLY A 1 96 ? -6.638 1.287 4.445 1.00 95.25 96 GLY A CA 1
ATOM 743 C C . GLY A 1 96 ? -7.668 2.401 4.652 1.00 95.25 96 GLY A C 1
ATOM 744 O O . GLY A 1 96 ? -8.857 2.221 4.388 1.00 95.25 96 GLY A O 1
ATOM 745 N N . PRO A 1 97 ? -7.180 3.575 5.085 1.00 94.25 97 PRO A N 1
ATOM 746 C CA . PRO A 1 97 ? -5.783 3.828 5.452 1.00 94.25 97 PRO A CA 1
ATOM 747 C C . PRO A 1 97 ? -5.416 3.182 6.800 1.00 94.25 97 PRO A C 1
ATOM 749 O O . PRO A 1 97 ? -6.166 3.286 7.764 1.00 94.25 97 PRO A O 1
ATOM 752 N N . THR A 1 98 ? -4.228 2.573 6.920 1.00 94.06 98 THR A N 1
ATOM 753 C CA . THR A 1 98 ? -3.719 2.050 8.210 1.00 94.06 98 THR A CA 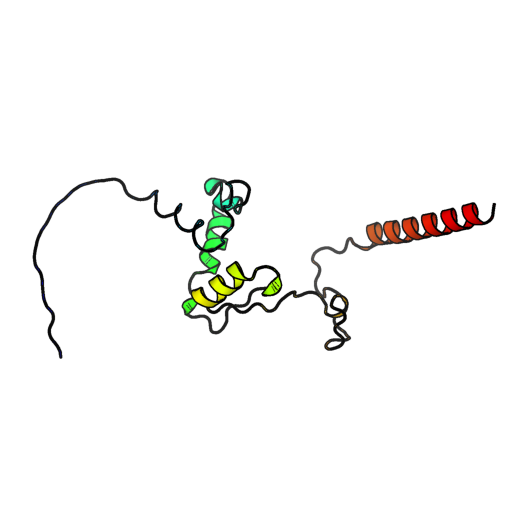1
ATOM 754 C C . THR A 1 98 ? -3.153 3.167 9.101 1.00 94.06 98 THR A C 1
ATOM 756 O O . THR A 1 98 ? -2.030 3.081 9.610 1.00 94.06 98 THR A O 1
ATOM 759 N N . LEU A 1 99 ? -3.910 4.253 9.234 1.00 93.88 99 LEU A N 1
ATOM 760 C CA . LEU A 1 99 ? -3.661 5.333 10.180 1.00 93.88 99 LEU A CA 1
ATOM 761 C C . LEU A 1 99 ? -4.202 4.934 11.562 1.00 93.88 99 LEU A C 1
ATOM 763 O O . LEU A 1 99 ? -5.175 4.181 11.644 1.00 93.88 99 LEU A O 1
ATOM 767 N N . PRO A 1 100 ? -3.614 5.432 12.666 1.00 93.44 100 PRO A N 1
ATOM 768 C CA . PRO A 1 100 ? -4.245 5.314 13.974 1.00 93.44 100 PRO A CA 1
ATOM 769 C C . PRO A 1 100 ? -5.663 5.900 13.940 1.00 93.44 100 PRO A C 1
ATOM 771 O O . PRO A 1 100 ? -5.854 6.999 13.418 1.00 93.44 100 PRO A O 1
ATOM 774 N N . SER A 1 101 ? -6.645 5.180 14.491 1.00 92.88 101 SER A N 1
ATOM 775 C CA . SER A 1 101 ? -8.073 5.532 14.384 1.00 92.88 101 SER A CA 1
ATOM 776 C C . SER A 1 101 ? -8.397 6.895 14.995 1.00 92.88 101 SER A C 1
ATOM 778 O O . SER A 1 101 ? -9.306 7.577 14.537 1.00 92.88 101 SER A O 1
ATOM 780 N N . PHE A 1 102 ? -7.581 7.347 15.951 1.00 92.31 102 PHE A N 1
ATOM 781 C CA . PHE A 1 102 ? -7.623 8.707 16.487 1.00 92.31 102 PHE A CA 1
ATOM 782 C C . PHE A 1 102 ? -7.569 9.804 15.411 1.00 92.31 102 PHE A C 1
ATOM 784 O O . PHE A 1 102 ? -8.121 10.875 15.619 1.00 92.31 102 PHE A O 1
ATOM 791 N N . TYR A 1 103 ? -6.910 9.561 14.274 1.00 91.31 103 TYR A N 1
ATOM 792 C CA . TYR A 1 103 ? -6.838 10.519 13.163 1.00 91.31 103 TYR A CA 1
ATOM 793 C C . TYR A 1 103 ? -7.977 10.378 12.150 1.00 91.31 103 TYR A C 1
ATOM 795 O O . TYR A 1 103 ? -8.061 11.183 11.227 1.00 91.31 103 TYR A O 1
ATOM 803 N N . LEU A 1 104 ? -8.802 9.341 12.284 1.00 92.31 104 LEU A N 1
ATOM 804 C CA . LEU A 1 104 ? -9.932 9.053 11.402 1.00 92.31 104 LEU A CA 1
ATOM 805 C C . LEU A 1 104 ? -11.273 9.412 12.055 1.00 92.31 104 LEU A C 1
ATOM 807 O O . LEU A 1 104 ? -12.313 9.058 11.511 1.00 92.31 104 LEU A O 1
ATOM 811 N N . ASP A 1 105 ? -11.237 10.071 13.221 1.00 89.19 105 ASP A N 1
ATOM 812 C CA . ASP A 1 105 ? -12.403 10.323 14.076 1.00 89.19 105 ASP A CA 1
ATOM 813 C C . ASP A 1 105 ? -13.212 9.038 14.356 1.00 89.19 105 ASP A C 1
ATOM 815 O O . ASP A 1 105 ? -14.438 9.053 14.462 1.00 89.19 105 ASP A O 1
ATOM 819 N N . ASP A 1 106 ? -12.502 7.906 14.461 1.00 88.38 106 ASP A N 1
ATOM 820 C CA . ASP A 1 106 ? -13.080 6.585 14.694 1.00 88.38 106 ASP A CA 1
ATOM 821 C C . ASP A 1 106 ? -12.808 6.107 16.130 1.00 88.38 106 ASP A C 1
ATOM 823 O O . ASP A 1 106 ? -11.680 5.766 16.522 1.00 88.38 106 ASP A O 1
ATOM 827 N N . ASP A 1 107 ? -13.891 6.049 16.906 1.00 88.19 107 ASP A N 1
ATOM 828 C CA . ASP A 1 107 ? -13.911 5.649 18.311 1.00 88.19 107 ASP A CA 1
ATOM 829 C C . ASP A 1 107 ? -13.926 4.122 18.526 1.00 88.19 107 ASP A C 1
ATOM 831 O O . ASP A 1 107 ? -13.911 3.662 19.671 1.00 88.19 107 ASP A O 1
ATOM 835 N N . CYS A 1 108 ? -13.909 3.303 17.465 1.00 90.88 108 CYS A N 1
ATOM 836 C CA . CYS A 1 108 ? -13.895 1.838 17.587 1.00 90.88 108 CYS A CA 1
ATOM 837 C C . CYS A 1 108 ? -12.650 1.308 18.319 1.00 90.88 108 CYS A C 1
ATOM 839 O O . CYS A 1 108 ? -12.698 0.252 18.953 1.00 90.88 108 CYS A O 1
ATOM 841 N N . LEU A 1 109 ? -11.526 2.029 18.243 1.00 91.19 109 LEU A N 1
ATOM 842 C CA . LEU A 1 109 ? -10.250 1.649 18.855 1.00 91.19 109 LEU A CA 1
ATOM 843 C C . LEU A 1 109 ? -9.683 2.800 19.709 1.00 91.19 109 LEU A C 1
ATOM 845 O O . LEU A 1 109 ? -8.702 3.436 19.328 1.00 91.19 109 LEU A O 1
ATOM 849 N N . PRO A 1 110 ? -10.215 3.047 20.921 1.00 88.06 110 PRO A N 1
ATOM 850 C CA . PRO A 1 110 ? -9.898 4.242 21.717 1.00 88.06 110 PRO A CA 1
ATOM 851 C C . PRO A 1 110 ? -8.431 4.341 22.173 1.00 88.06 110 PRO A C 1
ATOM 853 O O . PRO A 1 110 ? -7.964 5.411 22.570 1.00 88.06 110 PRO A O 1
ATOM 856 N N . LEU A 1 111 ? -7.686 3.232 22.135 1.00 92.00 111 LEU A N 1
ATOM 857 C CA . LEU A 1 111 ? -6.259 3.188 22.469 1.00 92.00 111 LEU A CA 1
ATOM 858 C C . LEU A 1 111 ? -5.343 3.416 21.252 1.00 92.00 111 LEU A C 1
ATOM 860 O O . LEU A 1 111 ? -4.141 3.614 21.425 1.00 92.00 111 LEU A O 1
ATOM 864 N N . ASN A 1 112 ? -5.880 3.428 20.031 1.00 92.12 112 ASN A N 1
ATOM 865 C CA . ASN A 1 112 ? -5.118 3.555 18.791 1.00 92.12 112 ASN A CA 1
ATOM 866 C C . ASN A 1 112 ? -4.854 5.032 18.440 1.00 92.12 112 ASN A C 1
ATOM 868 O O . ASN A 1 112 ? -5.420 5.589 17.499 1.00 92.12 112 ASN A O 1
ATOM 872 N N . LYS A 1 113 ? -4.005 5.683 19.246 1.00 90.69 113 LYS A N 1
ATOM 873 C CA . LYS A 1 113 ? -3.719 7.128 19.148 1.00 90.69 113 LYS A CA 1
ATOM 874 C C . LYS A 1 113 ? -2.410 7.478 18.455 1.00 90.69 113 LYS A C 1
ATOM 876 O O . LYS A 1 113 ? -2.234 8.602 18.001 1.00 90.69 113 LYS A O 1
ATOM 881 N N . THR A 1 114 ? -1.466 6.547 18.418 1.00 89.88 114 THR A N 1
ATOM 882 C CA . THR A 1 114 ? -0.110 6.793 17.928 1.00 89.88 114 THR A CA 1
ATOM 883 C C . THR A 1 114 ? 0.419 5.574 17.189 1.00 89.88 114 THR A C 1
ATOM 885 O O . THR A 1 114 ? -0.014 4.446 17.421 1.00 89.88 114 THR A O 1
ATOM 888 N N . TYR A 1 115 ? 1.406 5.786 16.320 1.00 89.62 115 TYR A N 1
ATOM 889 C CA . TYR A 1 115 ? 2.195 4.684 15.781 1.00 89.62 115 TYR A CA 1
ATOM 890 C C . TYR A 1 115 ? 3.007 4.032 16.906 1.00 89.62 115 TYR A C 1
ATOM 892 O O . TYR A 1 115 ? 3.852 4.682 17.526 1.00 89.62 115 TYR A O 1
ATOM 900 N N . GLY A 1 116 ? 2.746 2.748 17.166 1.00 85.88 116 GLY A N 1
ATOM 901 C CA . GLY A 1 116 ? 3.345 2.011 18.284 1.00 85.88 116 GLY A CA 1
ATOM 902 C C . GLY A 1 116 ? 4.822 1.645 18.103 1.00 85.88 116 GLY A C 1
ATOM 903 O O . GLY A 1 116 ? 5.519 1.430 19.091 1.00 85.88 116 GLY A O 1
ATOM 904 N N . PHE A 1 117 ? 5.324 1.606 16.864 1.00 88.56 117 PHE A N 1
ATOM 905 C CA . PHE A 1 117 ? 6.711 1.256 16.551 1.00 88.56 117 PHE A CA 1
ATOM 906 C C . PHE A 1 117 ? 7.340 2.314 15.640 1.00 88.56 117 PHE A C 1
ATOM 908 O O . PHE A 1 117 ? 6.908 2.493 14.505 1.00 88.56 117 PHE A O 1
ATOM 915 N N . ASN A 1 118 ? 8.371 3.005 16.136 1.00 87.44 118 ASN A N 1
ATOM 916 C CA . ASN A 1 118 ? 9.090 4.045 15.400 1.00 87.44 118 ASN A CA 1
ATOM 917 C C . ASN A 1 118 ? 10.594 3.754 15.434 1.00 87.44 118 ASN A C 1
ATOM 919 O O . ASN A 1 118 ? 11.183 3.696 16.512 1.00 87.44 118 ASN A O 1
ATOM 923 N N . LEU A 1 119 ? 11.223 3.618 14.263 1.00 89.69 119 LEU A N 1
ATOM 924 C CA . LEU A 1 119 ? 12.676 3.415 14.150 1.00 89.69 119 LEU A CA 1
ATOM 925 C C . LEU A 1 119 ? 13.479 4.651 14.590 1.00 89.69 119 LEU A C 1
ATOM 927 O O . LEU A 1 119 ? 14.604 4.525 15.065 1.00 89.69 119 LEU A O 1
ATOM 931 N N . PHE A 1 120 ? 12.890 5.841 14.458 1.00 84.94 120 PHE A N 1
ATOM 932 C CA . PHE A 1 120 ? 13.488 7.112 14.855 1.00 84.94 120 PHE A CA 1
ATOM 933 C C . PHE A 1 120 ? 12.477 7.935 15.652 1.00 84.94 120 PHE A C 1
ATOM 935 O O . PHE A 1 120 ? 11.321 8.061 15.255 1.00 84.94 120 PHE A O 1
ATOM 942 N N . ASN A 1 121 ? 12.916 8.533 16.759 1.00 75.06 121 ASN A N 1
ATOM 943 C CA . ASN A 1 121 ? 12.073 9.364 17.619 1.00 75.06 121 ASN A CA 1
ATOM 944 C C . ASN A 1 121 ? 12.598 10.811 17.652 1.00 75.06 121 ASN A C 1
ATOM 946 O O . ASN A 1 121 ? 13.282 11.208 18.593 1.00 75.06 121 ASN A O 1
ATOM 950 N N . SER A 1 122 ? 12.324 11.590 16.598 1.00 67.06 122 SER A N 1
ATOM 951 C CA . SER A 1 122 ? 12.832 12.969 16.413 1.00 67.06 122 SER A CA 1
ATOM 952 C C . SER A 1 122 ? 11.759 14.067 16.521 1.00 67.06 122 SER A C 1
ATOM 954 O O . SER A 1 122 ? 12.039 15.250 16.341 1.00 67.06 122 SER A O 1
ATOM 956 N N . ILE A 1 123 ? 10.528 13.694 16.866 1.00 66.75 123 ILE A N 1
ATOM 957 C CA . ILE A 1 123 ? 9.329 14.549 16.819 1.00 66.75 123 ILE A CA 1
ATOM 958 C C . ILE A 1 123 ? 9.388 15.714 17.828 1.00 66.75 123 ILE A C 1
ATOM 960 O O . ILE A 1 123 ? 8.860 16.793 17.575 1.00 66.75 123 ILE A O 1
ATOM 964 N N . ARG A 1 124 ? 10.082 15.565 18.959 1.00 67.50 124 ARG A N 1
ATOM 965 C CA . ARG A 1 124 ? 9.987 16.534 20.067 1.00 67.50 124 ARG A CA 1
ATOM 966 C C . ARG A 1 124 ? 10.396 17.971 19.703 1.00 67.50 124 ARG A C 1
ATOM 968 O O . ARG A 1 124 ? 9.698 18.897 20.097 1.00 67.50 124 ARG A O 1
ATOM 975 N N . GLY A 1 125 ? 11.471 18.169 18.936 1.00 79.25 125 GLY A N 1
ATOM 976 C CA . GLY A 1 125 ? 11.976 19.516 18.624 1.00 79.25 125 GLY A CA 1
ATOM 977 C C . GLY A 1 125 ? 11.109 20.289 17.625 1.00 79.25 125 GLY A C 1
ATOM 978 O O . GLY A 1 125 ? 10.760 21.444 17.863 1.00 79.25 125 GLY A O 1
ATOM 979 N N . ALA A 1 126 ? 10.721 19.641 16.523 1.00 83.25 126 ALA A N 1
ATOM 980 C CA . ALA A 1 126 ? 9.932 20.277 15.467 1.00 83.25 126 ALA A CA 1
ATOM 981 C C . ALA A 1 126 ? 8.522 20.653 15.945 1.00 83.25 126 ALA A C 1
ATOM 983 O O . ALA A 1 126 ? 8.061 21.768 15.711 1.00 83.25 126 ALA A O 1
ATOM 984 N N . TRP A 1 127 ? 7.855 19.753 16.672 1.00 85.12 127 TRP A N 1
ATOM 985 C CA . TRP A 1 127 ? 6.513 20.017 17.188 1.00 85.12 127 TRP A CA 1
ATOM 986 C C . TRP A 1 127 ? 6.498 21.132 18.227 1.00 85.12 127 TRP A C 1
ATOM 988 O O . TRP A 1 127 ? 5.595 21.966 18.214 1.00 85.12 127 TRP A O 1
ATOM 998 N N . GLN A 1 128 ? 7.519 21.204 19.082 1.00 86.31 128 GLN A N 1
ATOM 999 C CA . GLN A 1 128 ? 7.625 22.278 20.062 1.00 86.31 128 GLN A CA 1
ATOM 1000 C C . GLN A 1 128 ? 7.814 23.646 19.396 1.00 86.31 128 GLN A C 1
ATOM 1002 O O . GLN A 1 128 ? 7.202 24.622 19.828 1.00 86.31 128 GLN A O 1
ATOM 1007 N N . TRP A 1 129 ? 8.581 23.708 18.303 1.00 90.62 129 TRP A N 1
ATOM 1008 C CA . TRP A 1 129 ? 8.690 24.924 17.500 1.00 90.62 129 TRP A CA 1
ATOM 1009 C C . TRP A 1 129 ? 7.349 25.323 16.871 1.00 90.62 129 TRP A C 1
ATOM 1011 O O . TRP A 1 129 ? 6.950 26.477 17.007 1.00 90.62 129 TRP A O 1
ATOM 1021 N N . ILE A 1 130 ? 6.623 24.382 16.250 1.00 91.88 130 ILE A N 1
ATOM 1022 C CA . ILE A 1 130 ? 5.306 24.652 15.645 1.00 91.88 130 ILE A CA 1
ATOM 1023 C C . ILE A 1 130 ? 4.342 25.217 16.696 1.00 91.88 130 ILE A C 1
ATOM 1025 O O . ILE A 1 130 ? 3.727 26.257 16.468 1.00 91.88 130 ILE A O 1
ATOM 1029 N N . VAL A 1 131 ? 4.233 24.574 17.862 1.00 89.75 131 VAL A N 1
ATOM 1030 C CA . VAL A 1 131 ? 3.328 25.019 18.936 1.00 89.75 131 VAL A CA 1
ATOM 1031 C C . VAL A 1 131 ? 3.700 26.419 19.432 1.00 89.75 131 VAL A C 1
ATOM 1033 O O . VAL A 1 131 ? 2.827 27.283 19.530 1.00 89.75 131 VAL A O 1
ATOM 1036 N N . GLN A 1 132 ? 4.986 26.678 19.685 1.00 89.19 132 GLN A N 1
ATOM 1037 C CA . GLN A 1 132 ? 5.457 27.991 20.134 1.00 89.19 132 GLN A CA 1
ATOM 1038 C C . GLN A 1 132 ? 5.207 29.080 19.081 1.00 89.19 132 GLN A C 1
ATOM 1040 O O . GLN A 1 132 ? 4.811 30.202 19.413 1.00 89.19 132 GLN A O 1
ATOM 1045 N N . PHE A 1 133 ? 5.428 28.758 17.807 1.00 92.38 133 PHE A N 1
ATOM 1046 C CA . PHE A 1 133 ? 5.211 29.671 16.693 1.00 92.38 133 PHE A CA 1
ATOM 1047 C C . PHE A 1 133 ? 3.739 30.092 16.598 1.00 92.38 133 PHE A C 1
ATOM 1049 O O . PHE A 1 133 ? 3.443 31.288 16.575 1.00 92.38 133 PHE A O 1
ATOM 1056 N N . TRP A 1 134 ? 2.811 29.131 16.645 1.00 89.06 134 TRP A N 1
ATOM 1057 C CA . TRP A 1 134 ? 1.372 29.414 16.609 1.00 89.06 134 TRP A CA 1
ATOM 1058 C C . TRP A 1 134 ? 0.894 30.235 17.812 1.00 89.06 134 TRP A C 1
ATOM 1060 O O . TRP A 1 134 ? 0.122 31.177 17.632 1.00 89.06 134 TRP A O 1
ATOM 1070 N N . GLN A 1 135 ? 1.388 29.951 19.022 1.00 86.50 135 GLN A N 1
ATOM 1071 C CA . GLN A 1 135 ? 1.075 30.749 20.216 1.00 86.50 135 GLN A CA 1
ATOM 1072 C C . GLN A 1 135 ? 1.560 32.199 20.088 1.00 86.50 135 GLN A C 1
ATOM 1074 O O . GLN A 1 135 ? 0.843 33.133 20.448 1.00 86.50 135 GLN A O 1
ATOM 1079 N N . THR A 1 136 ? 2.754 32.395 19.526 1.00 85.62 136 THR A N 1
ATOM 1080 C CA . THR A 1 136 ? 3.340 33.728 19.326 1.00 85.62 136 THR A CA 1
ATOM 1081 C C . THR A 1 136 ? 2.532 34.553 18.319 1.00 85.62 136 THR A C 1
ATOM 1083 O O . THR A 1 136 ? 2.268 35.730 18.567 1.00 85.62 136 THR A O 1
ATOM 1086 N N . ILE A 1 137 ? 2.072 33.944 17.219 1.00 85.62 137 ILE A N 1
ATOM 1087 C CA . ILE A 1 137 ? 1.179 34.611 16.256 1.00 85.62 137 ILE A CA 1
ATOM 1088 C C . ILE A 1 137 ? -0.154 34.976 16.913 1.00 85.62 137 ILE A C 1
ATOM 1090 O O . ILE A 1 137 ? -0.610 36.110 16.768 1.00 85.62 137 ILE A O 1
ATOM 1094 N N . HIS A 1 138 ? -0.763 34.053 17.664 1.00 75.94 138 HIS A N 1
ATOM 1095 C CA . HIS A 1 138 ? -2.039 34.311 18.332 1.00 75.94 138 HIS A CA 1
ATOM 1096 C C . HIS A 1 138 ? -1.958 35.500 19.300 1.00 75.94 138 HIS A C 1
ATOM 1098 O O . HIS A 1 138 ? -2.788 36.408 19.223 1.00 75.94 138 HIS A O 1
ATOM 1104 N N . LEU A 1 139 ? -0.922 35.543 20.145 1.00 72.75 139 LEU A N 1
ATOM 1105 C CA . LEU A 1 139 ? -0.680 36.645 21.080 1.00 72.75 139 LEU A CA 1
ATOM 1106 C C . LEU A 1 139 ? -0.380 37.964 20.351 1.00 72.75 139 LEU A C 1
ATOM 1108 O O . LEU A 1 139 ? -0.925 39.007 20.711 1.00 72.75 139 LEU A O 1
ATOM 1112 N N . GLY A 1 140 ? 0.419 37.932 19.280 1.00 69.19 140 GLY A N 1
ATOM 1113 C CA . GLY A 1 140 ? 0.698 39.114 18.457 1.00 69.19 140 GLY A CA 1
ATOM 1114 C C . GLY A 1 140 ? -0.555 39.692 17.783 1.00 69.19 140 GLY A C 1
ATOM 1115 O O . GLY A 1 140 ? -0.736 40.911 17.739 1.00 69.19 140 GLY A O 1
ATOM 1116 N N . CYS A 1 141 ? -1.463 38.833 17.312 1.00 59.69 141 CYS A N 1
ATOM 1117 C CA . CYS A 1 141 ? -2.746 39.231 16.729 1.00 59.69 141 CYS A CA 1
ATOM 1118 C C . CYS A 1 141 ? -3.758 39.758 17.759 1.00 59.69 141 CYS A C 1
ATOM 1120 O O . CYS A 1 141 ? -4.657 40.514 17.388 1.00 59.69 141 CYS A O 1
ATOM 1122 N N . GLU A 1 142 ? -3.674 39.354 19.027 1.00 64.31 142 GLU A N 1
ATOM 1123 C CA . GLU A 1 142 ? -4.504 39.912 20.103 1.00 64.31 142 GLU A CA 1
ATOM 1124 C C . GLU A 1 142 ? -3.997 41.271 20.582 1.00 64.31 142 GLU A C 1
ATOM 1126 O O . GLU A 1 142 ? -4.800 42.188 20.749 1.00 64.31 142 GLU A O 1
ATOM 1131 N N . VAL A 1 143 ? -2.679 41.435 20.727 1.00 61.59 143 VAL A N 1
ATOM 1132 C CA . VAL A 1 143 ? -2.064 42.717 21.107 1.00 61.59 143 VAL A CA 1
ATOM 1133 C C . VAL A 1 143 ? -2.353 43.787 20.052 1.00 61.59 143 VAL A C 1
ATOM 1135 O O . VAL A 1 143 ? -2.830 44.862 20.399 1.00 61.59 143 VAL A O 1
ATOM 1138 N N . LYS A 1 144 ? -2.194 43.467 18.759 1.00 58.09 144 LYS A N 1
ATOM 1139 C CA . LYS A 1 144 ? -2.486 44.394 17.649 1.00 58.09 144 LYS A CA 1
ATOM 1140 C C . LYS A 1 144 ? -3.977 44.733 17.488 1.00 58.09 144 LYS A C 1
ATOM 1142 O O . LYS A 1 144 ? -4.302 45.705 16.822 1.00 58.09 144 LYS A O 1
ATOM 1147 N N . ARG A 1 145 ? -4.889 43.937 18.062 1.00 57.91 145 ARG A N 1
ATOM 1148 C CA . ARG A 1 145 ? -6.339 44.218 18.072 1.00 57.91 145 ARG A CA 1
ATOM 1149 C C . ARG A 1 145 ? -6.786 45.092 19.249 1.00 57.91 145 ARG A C 1
ATOM 1151 O O . ARG A 1 145 ? -7.926 45.544 19.238 1.00 57.91 145 ARG A O 1
ATOM 1158 N N . ARG A 1 146 ? -5.942 45.283 20.269 1.00 53.75 146 ARG A N 1
ATOM 1159 C CA . ARG A 1 146 ? -6.254 46.071 21.478 1.00 53.75 146 ARG A CA 1
ATOM 1160 C C . ARG A 1 146 ? -5.576 47.448 21.520 1.00 53.75 146 ARG A C 1
ATOM 1162 O O . ARG A 1 146 ? -5.893 48.224 22.416 1.00 53.75 146 ARG A O 1
ATOM 1169 N N . THR A 1 147 ? -4.670 47.730 20.589 1.00 50.81 147 THR A N 1
ATOM 1170 C CA . THR A 1 147 ? -4.059 49.047 20.325 1.00 50.81 147 THR A CA 1
ATOM 1171 C C . THR A 1 147 ? -4.694 49.690 19.109 1.00 50.81 147 THR A C 1
ATOM 1173 O O . THR A 1 147 ? -4.992 50.898 19.175 1.00 50.81 147 THR A O 1
#

pLDDT: mean 76.51, std 23.65, range [28.44, 97.62]